Protein AF-A0AAE1GG78-F1 (afdb_monomer)

InterPro domains:
  IPR002937 Amine oxidase [PF01593] (2-72)
  IPR036188 FAD/NAD(P)-binding domain superfamily [G3DSA:3.50.50.60] (20-70)

Foldseek 3Di:
DDDPVPNDQWCPDQDPVSVVVVLLQLVVLQDADADPVRQRDGGDAAQSSQNPRGSDPVRRVVRVVVVVVVVCVSPVVVPD

Organism: Petrolisthes cinctipes (NCBI:txid88211)

pLDDT: mean 85.46, std 8.85, range [57.44, 95.5]

Secondary structure (DSSP, 8-state):
---TTTSSS---S--HHHHHTTTTS-GGGGPPEE-TTS-EEE---SGGG-SS-TTSHHHHHHHHHHHHHHHHHH-GGG--

Structure (mmCIF, N/CA/C/O backbone):
data_AF-A0AAE1GG78-F1
#
_entry.id   AF-A0AAE1GG78-F1
#
loop_
_atom_site.group_PDB
_atom_site.id
_atom_site.type_symbol
_atom_site.label_atom_id
_atom_site.label_alt_id
_atom_site.label_comp_id
_atom_site.label_asym_id
_atom_site.label_entity_id
_atom_site.label_seq_id
_atom_site.pdbx_PDB_ins_code
_atom_site.Cartn_x
_atom_site.Cartn_y
_atom_site.Cartn_z
_atom_site.occupancy
_atom_site.B_iso_or_equiv
_atom_site.auth_seq_id
_atom_site.auth_comp_id
_atom_site.auth_asym_id
_atom_site.auth_atom_id
_atom_site.pdbx_PDB_model_num
ATOM 1 N N . MET A 1 1 ? 1.776 -23.574 -17.250 1.00 57.44 1 MET A N 1
ATOM 2 C CA . MET A 1 1 ? 0.640 -23.198 -16.377 1.00 57.44 1 MET A CA 1
ATOM 3 C C . MET A 1 1 ? 1.072 -22.008 -15.535 1.00 57.44 1 MET A C 1
ATOM 5 O O . MET A 1 1 ? 2.166 -22.057 -14.990 1.00 57.44 1 MET A O 1
ATOM 9 N N . ALA A 1 2 ? 0.292 -20.927 -15.497 1.00 82.00 2 ALA A N 1
ATOM 10 C CA . ALA A 1 2 ? 0.628 -19.728 -14.723 1.00 82.00 2 ALA A CA 1
ATOM 11 C C . ALA A 1 2 ? 0.195 -19.880 -13.253 1.00 82.00 2 ALA A C 1
ATOM 13 O O . ALA A 1 2 ? -0.815 -20.529 -12.984 1.00 82.00 2 ALA A O 1
ATOM 14 N N . ASN A 1 3 ? 0.937 -19.282 -12.313 1.00 83.88 3 ASN A N 1
ATOM 15 C CA . ASN A 1 3 ? 0.576 -19.293 -10.892 1.00 83.88 3 ASN A CA 1
ATOM 16 C C . ASN A 1 3 ? -0.635 -18.363 -10.644 1.00 83.88 3 ASN A C 1
ATOM 18 O O . ASN A 1 3 ? -0.513 -17.151 -10.859 1.00 83.88 3 ASN A O 1
ATOM 22 N N . PRO A 1 4 ? -1.790 -18.884 -10.181 1.00 89.19 4 PRO A N 1
ATOM 23 C CA . PRO A 1 4 ? -2.995 -18.078 -9.984 1.00 89.19 4 PRO A CA 1
ATOM 24 C C . PRO A 1 4 ? -2.870 -17.051 -8.849 1.00 89.19 4 PRO A C 1
ATOM 26 O O . PRO A 1 4 ? -3.619 -16.074 -8.850 1.00 89.19 4 PRO A O 1
ATOM 29 N N . TRP A 1 5 ? -1.931 -17.249 -7.919 1.00 84.69 5 TRP A N 1
ATOM 30 C CA . TRP A 1 5 ? -1.752 -16.416 -6.726 1.00 84.69 5 TRP A CA 1
ATOM 31 C C . TRP A 1 5 ? -0.833 -15.217 -6.946 1.00 84.69 5 TRP A C 1
ATOM 33 O O . TRP A 1 5 ? -0.967 -14.220 -6.247 1.00 84.69 5 TRP A O 1
ATOM 43 N N . THR A 1 6 ? 0.087 -15.296 -7.910 1.00 77.69 6 THR A N 1
ATOM 44 C CA . THR A 1 6 ? 1.038 -14.209 -8.191 1.00 77.69 6 THR A CA 1
ATOM 45 C C . THR A 1 6 ? 0.737 -13.493 -9.502 1.00 77.69 6 THR A C 1
ATOM 47 O O . THR A 1 6 ? 1.070 -12.321 -9.635 1.00 77.69 6 THR A O 1
ATOM 50 N N . ARG A 1 7 ? 0.088 -14.169 -10.471 1.00 80.88 7 ARG A N 1
ATOM 51 C CA . ARG A 1 7 ? -0.297 -13.628 -11.796 1.00 80.88 7 ARG A CA 1
ATOM 52 C C . ARG A 1 7 ? 0.830 -12.872 -12.530 1.00 80.88 7 ARG A C 1
ATOM 54 O O . ARG A 1 7 ? 0.564 -12.062 -13.412 1.00 80.88 7 ARG A O 1
ATOM 61 N N . GLY A 1 8 ? 2.080 -13.162 -12.178 1.00 80.6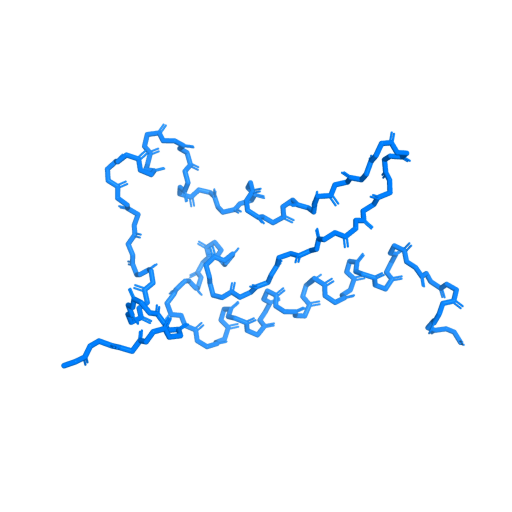9 8 GLY A N 1
ATOM 62 C CA . GLY A 1 8 ? 3.272 -12.408 -12.547 1.00 80.69 8 GLY A CA 1
ATOM 63 C C . GLY A 1 8 ? 4.423 -12.719 -11.587 1.00 80.69 8 GLY A C 1
ATOM 64 O O . GLY A 1 8 ? 4.259 -13.505 -10.648 1.00 80.69 8 GLY A O 1
ATOM 65 N N . SER A 1 9 ? 5.592 -12.144 -11.860 1.00 74.25 9 SER A N 1
ATOM 66 C CA . SER A 1 9 ? 6.783 -12.250 -11.011 1.00 74.25 9 SER A CA 1
ATOM 67 C C . SER A 1 9 ? 6.884 -11.054 -10.065 1.00 74.25 9 SER A C 1
ATOM 69 O O . SER A 1 9 ? 6.696 -11.215 -8.867 1.00 74.25 9 SER A O 1
ATOM 71 N N . TYR A 1 10 ? 7.115 -9.860 -10.610 1.00 63.72 10 TYR A N 1
ATOM 72 C CA . TYR A 1 10 ? 7.241 -8.603 -9.870 1.00 63.72 10 TYR A CA 1
ATOM 73 C C . TYR A 1 10 ? 6.790 -7.436 -10.744 1.00 63.72 10 TYR A C 1
ATOM 75 O O . TYR A 1 10 ? 6.864 -7.510 -11.973 1.00 63.72 10 TYR A O 1
ATOM 83 N N . ASN A 1 11 ? 6.380 -6.330 -10.124 1.00 61.19 11 ASN A N 1
ATOM 84 C CA . ASN A 1 11 ? 6.068 -5.101 -10.851 1.00 61.19 11 ASN A CA 1
ATOM 85 C C . ASN A 1 11 ? 7.323 -4.219 -10.924 1.00 61.19 11 ASN A C 1
ATOM 87 O O . ASN A 1 11 ? 7.396 -3.134 -10.353 1.00 61.19 11 ASN A O 1
ATOM 91 N N . SER A 1 12 ? 8.349 -4.729 -11.613 1.00 61.56 12 SER A N 1
ATOM 92 C CA . SER A 1 12 ? 9.663 -4.083 -11.770 1.00 61.56 12 SER A CA 1
ATOM 93 C C . SER A 1 12 ? 9.648 -2.876 -12.716 1.00 61.56 12 SER A C 1
ATOM 95 O O . SER A 1 12 ? 10.700 -2.336 -13.044 1.00 61.56 12 SER A O 1
ATOM 97 N N . PHE A 1 13 ? 8.479 -2.476 -13.214 1.00 70.38 13 PHE A N 1
ATOM 98 C CA . PHE A 1 13 ? 8.340 -1.403 -14.187 1.00 70.38 13 PHE A CA 1
ATOM 99 C C . PHE A 1 13 ? 7.020 -0.653 -13.998 1.00 70.38 13 PHE A C 1
ATOM 101 O O . PHE A 1 13 ? 6.044 -1.160 -13.450 1.00 70.38 13 PHE A O 1
ATOM 108 N N . VAL A 1 14 ? 6.990 0.595 -14.456 1.00 81.25 14 VAL A N 1
ATOM 109 C CA . VAL A 1 14 ? 5.756 1.368 -14.619 1.00 81.25 14 VAL A CA 1
ATOM 110 C C . VAL A 1 14 ? 5.422 1.334 -16.105 1.00 81.25 14 VAL A C 1
ATOM 112 O O . VAL A 1 14 ? 6.270 1.659 -16.933 1.00 81.25 14 VAL A O 1
ATOM 115 N N . THR A 1 15 ? 4.211 0.903 -16.459 1.00 87.19 15 THR A N 1
ATOM 116 C CA . THR A 1 15 ? 3.753 0.931 -17.855 1.00 87.19 15 THR A CA 1
ATOM 117 C C . THR A 1 15 ? 3.610 2.372 -18.343 1.00 87.19 15 THR A C 1
ATOM 119 O O . THR A 1 15 ? 3.449 3.289 -17.541 1.00 87.19 15 THR A O 1
ATOM 122 N N . VAL A 1 16 ? 3.600 2.585 -19.661 1.00 90.81 16 VAL A N 1
ATOM 123 C CA . VAL A 1 16 ? 3.388 3.922 -20.251 1.00 90.81 16 VAL A CA 1
ATOM 124 C C . VAL A 1 16 ? 2.094 4.565 -19.739 1.00 90.81 16 VAL A C 1
ATOM 126 O O . VAL A 1 16 ? 2.087 5.732 -19.359 1.00 90.81 16 VAL A O 1
ATOM 129 N N . GLU A 1 17 ? 1.009 3.796 -19.660 1.00 89.62 17 GLU A N 1
ATOM 130 C CA . GLU A 1 17 ? -0.265 4.288 -19.122 1.00 89.62 17 GLU A CA 1
ATOM 131 C C . GLU A 1 17 ? -0.211 4.527 -17.609 1.00 89.62 17 GLU A C 1
ATOM 133 O O . GLU A 1 17 ? -0.768 5.505 -17.115 1.00 89.62 17 GLU A O 1
ATOM 138 N N . GLY A 1 18 ? 0.514 3.688 -16.863 1.00 86.44 18 GLY A N 1
ATOM 139 C CA . GLY A 1 18 ? 0.743 3.912 -15.438 1.00 86.44 18 GLY A CA 1
ATOM 140 C C . GLY A 1 18 ? 1.528 5.196 -15.164 1.00 86.44 18 GLY A C 1
ATOM 141 O O . GLY A 1 18 ? 1.227 5.904 -14.206 1.00 86.44 18 GLY A O 1
ATOM 142 N N . ASP A 1 19 ? 2.494 5.532 -16.019 1.00 88.12 19 ASP A N 1
ATOM 143 C CA . ASP A 1 19 ? 3.253 6.780 -15.921 1.00 88.12 19 ASP A CA 1
ATOM 144 C C . ASP A 1 19 ? 2.362 7.996 -16.194 1.00 88.12 19 ASP A C 1
ATOM 146 O O . ASP A 1 19 ? 2.335 8.932 -15.396 1.00 88.12 19 ASP A O 1
ATOM 150 N N . LYS A 1 20 ? 1.539 7.940 -17.251 1.00 90.81 20 LYS A N 1
ATOM 151 C CA . LYS A 1 20 ? 0.527 8.972 -17.545 1.00 90.81 20 LYS A CA 1
ATOM 152 C C . LYS A 1 20 ? -0.467 9.163 -16.397 1.00 90.81 20 LYS A C 1
ATOM 154 O O . LYS A 1 20 ? -0.900 10.282 -16.142 1.00 90.81 20 LYS A O 1
ATOM 159 N N . ALA A 1 21 ? -0.800 8.090 -15.681 1.00 86.81 21 ALA A N 1
ATOM 160 C CA . ALA A 1 21 ? -1.652 8.124 -14.494 1.00 86.81 21 ALA A CA 1
ATOM 161 C C . ALA A 1 21 ? -0.923 8.592 -13.212 1.00 86.81 21 ALA A C 1
ATOM 163 O O . ALA A 1 21 ? -1.514 8.591 -12.132 1.00 86.81 21 ALA A O 1
ATOM 164 N N . GLY A 1 22 ? 0.356 8.974 -13.298 1.00 86.12 22 GLY A N 1
ATOM 165 C CA . GLY A 1 22 ? 1.144 9.466 -12.167 1.00 86.12 22 GLY A CA 1
ATOM 166 C C . GLY A 1 22 ? 1.624 8.376 -11.203 1.00 86.12 22 GLY A C 1
ATOM 167 O O . GLY A 1 22 ? 2.065 8.690 -10.097 1.00 86.12 22 GLY A O 1
ATOM 168 N N . LEU A 1 23 ? 1.583 7.097 -11.599 1.00 83.69 23 LEU A N 1
ATOM 169 C CA . LEU A 1 23 ? 1.915 5.954 -10.736 1.00 83.69 23 LEU A CA 1
ATOM 170 C C . LEU A 1 23 ? 3.418 5.722 -10.547 1.00 83.69 23 LEU A C 1
ATOM 172 O O . LEU A 1 23 ? 3.794 4.755 -9.881 1.00 83.69 23 LEU A O 1
ATOM 176 N N . ARG A 1 24 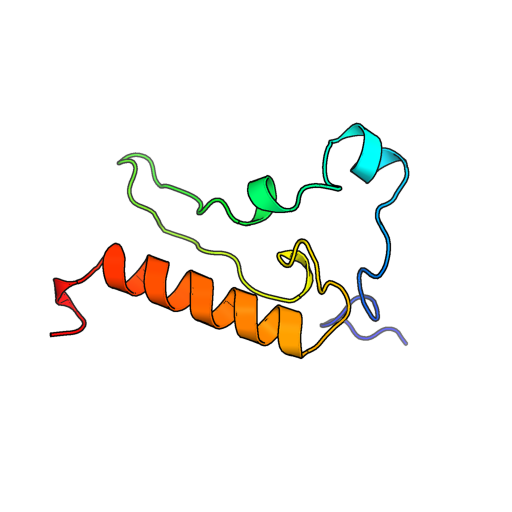? 4.284 6.595 -11.082 1.00 82.38 24 ARG A N 1
ATOM 177 C CA . ARG A 1 24 ? 5.684 6.684 -10.628 1.00 82.38 24 ARG A CA 1
ATOM 178 C C . ARG A 1 24 ? 5.758 7.022 -9.146 1.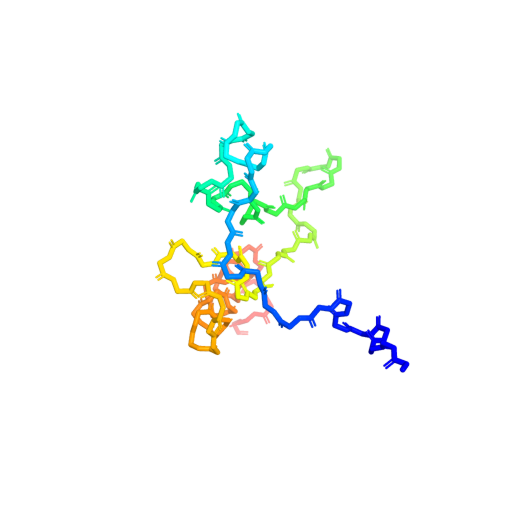00 82.38 24 ARG A C 1
ATOM 180 O O . ARG A 1 24 ? 6.627 6.518 -8.446 1.00 82.38 24 ARG A O 1
ATOM 187 N N . ASN A 1 25 ? 4.820 7.834 -8.670 1.00 86.38 25 ASN A N 1
ATOM 188 C CA . ASN A 1 25 ? 4.594 8.006 -7.251 1.00 86.38 25 ASN A CA 1
ATOM 189 C C . ASN A 1 25 ? 3.581 6.952 -6.784 1.00 86.38 25 ASN A C 1
ATOM 191 O O . ASN A 1 25 ? 2.425 6.971 -7.203 1.00 86.38 25 ASN A O 1
ATOM 195 N N . ARG A 1 26 ? 3.997 6.041 -5.902 1.00 84.31 26 ARG A N 1
ATOM 196 C CA . ARG A 1 26 ? 3.150 4.994 -5.310 1.00 84.31 26 ARG A CA 1
ATOM 197 C C . ARG A 1 26 ? 2.295 5.504 -4.152 1.00 84.31 26 ARG A C 1
ATOM 199 O O . ARG A 1 26 ? 1.414 4.780 -3.694 1.00 84.31 26 ARG A O 1
ATOM 206 N N . ASN A 1 27 ? 2.463 6.757 -3.713 1.00 84.75 27 ASN A N 1
ATOM 207 C CA . ASN A 1 27 ? 1.663 7.361 -2.640 1.00 84.75 27 ASN A CA 1
ATOM 208 C C . ASN A 1 27 ? 0.143 7.181 -2.806 1.00 84.75 27 ASN A C 1
ATOM 210 O O . ASN A 1 27 ? -0.504 6.926 -1.787 1.00 84.75 27 ASN A O 1
ATOM 214 N N . PRO A 1 28 ? -0.458 7.266 -4.015 1.00 86.19 28 PRO A N 1
ATOM 215 C CA . PRO A 1 28 ? -1.882 6.997 -4.198 1.00 86.19 28 PRO A C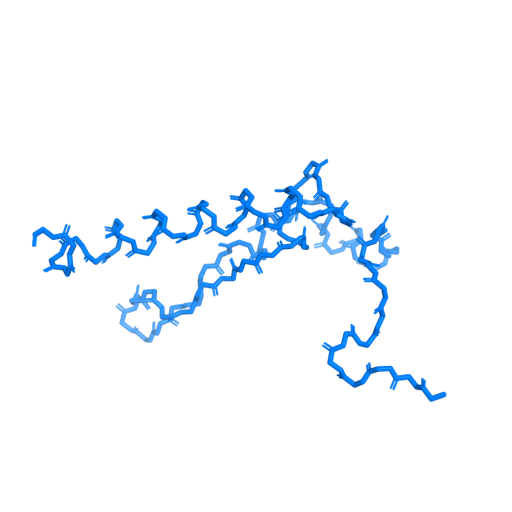A 1
ATOM 216 C C . PRO A 1 28 ? -2.300 5.591 -3.743 1.00 86.19 28 PRO A C 1
ATOM 218 O O . PRO A 1 28 ? -3.362 5.456 -3.144 1.00 86.19 28 PRO A O 1
ATOM 221 N N . LEU A 1 29 ? -1.449 4.576 -3.944 1.00 85.69 29 LEU A N 1
ATOM 222 C CA . LEU A 1 29 ? -1.693 3.189 -3.522 1.00 85.69 29 LEU A CA 1
ATOM 223 C C . LEU A 1 29 ? -1.575 3.008 -2.003 1.00 85.69 29 LEU A C 1
ATOM 225 O O . LEU A 1 29 ? -2.169 2.100 -1.436 1.00 85.69 29 LEU A O 1
ATOM 229 N N . THR A 1 30 ? -0.844 3.893 -1.320 1.00 87.44 30 THR A N 1
ATOM 230 C CA . THR A 1 30 ? -0.688 3.842 0.145 1.00 87.44 30 THR A CA 1
ATOM 231 C C . THR A 1 30 ? -1.887 4.406 0.912 1.00 87.44 30 THR A C 1
ATOM 233 O O . THR A 1 30 ? -1.886 4.387 2.147 1.00 87.44 30 THR A O 1
ATOM 236 N N . ARG A 1 31 ? -2.883 4.970 0.213 1.00 90.12 31 ARG A N 1
ATOM 237 C CA . ARG A 1 31 ? -4.057 5.588 0.838 1.00 90.12 31 ARG A CA 1
ATOM 238 C C . ARG A 1 31 ? -5.032 4.496 1.293 1.00 90.12 31 ARG A C 1
ATOM 240 O O . ARG A 1 31 ? -5.461 3.695 0.463 1.00 90.12 31 ARG A O 1
ATOM 247 N N . PRO A 1 32 ? -5.408 4.456 2.581 1.00 92.56 32 PRO A N 1
ATOM 248 C CA . PRO A 1 32 ? -6.379 3.485 3.057 1.00 92.56 32 PRO A CA 1
ATOM 249 C C . PRO A 1 32 ? -7.771 3.791 2.497 1.00 92.56 32 PRO A C 1
ATOM 251 O O . PRO A 1 32 ? -8.132 4.959 2.331 1.00 92.56 32 PRO A O 1
ATOM 254 N N . LEU A 1 33 ? -8.576 2.752 2.263 1.00 93.81 33 LEU A N 1
ATOM 255 C CA . LEU A 1 33 ? -9.994 2.949 1.967 1.00 93.81 33 LEU A CA 1
ATOM 256 C C . LEU A 1 33 ? -10.742 3.281 3.254 1.00 93.81 33 LEU A C 1
ATOM 258 O O . LEU A 1 33 ? -10.528 2.658 4.301 1.00 93.81 33 LEU A O 1
ATOM 262 N N . VAL A 1 34 ? -11.638 4.257 3.156 1.00 94.75 34 VAL A N 1
ATOM 263 C CA . VAL A 1 34 ? -12.492 4.712 4.254 1.00 94.75 34 VAL A CA 1
ATOM 264 C C . VAL A 1 34 ? -13.938 4.284 4.026 1.00 94.75 34 VAL A C 1
ATOM 266 O O . VAL A 1 34 ? -14.375 4.138 2.886 1.00 94.75 34 VAL A O 1
ATOM 269 N N . ASN A 1 35 ? -14.689 4.074 5.107 1.00 93.25 35 ASN A N 1
ATOM 270 C CA . ASN A 1 35 ? -16.138 3.883 5.028 1.00 93.25 35 ASN A CA 1
ATOM 271 C C . ASN A 1 35 ? -16.891 5.227 4.952 1.00 93.25 35 ASN A C 1
ATOM 273 O O . ASN A 1 35 ? -16.287 6.300 4.979 1.00 93.25 35 ASN A O 1
ATOM 277 N N . SER A 1 36 ? -18.227 5.168 4.922 1.00 95.50 36 SER A N 1
ATOM 278 C CA . SER A 1 36 ? -19.112 6.345 4.932 1.00 95.50 36 SER A CA 1
ATOM 279 C C . SER A 1 36 ? -18.850 7.309 6.096 1.00 95.50 36 SER A C 1
ATOM 281 O O . SER A 1 36 ? -19.059 8.509 5.958 1.00 95.50 36 SER A O 1
ATOM 283 N N . ASN A 1 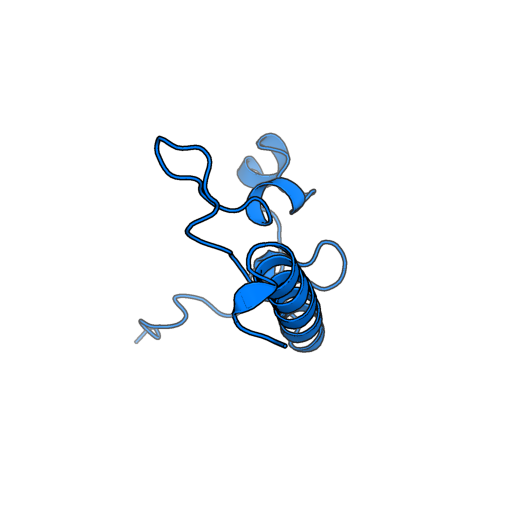37 ? -18.343 6.800 7.221 1.00 93.81 37 ASN A N 1
ATOM 284 C CA . ASN A 1 37 ? -18.067 7.566 8.436 1.00 93.81 37 ASN A CA 1
ATOM 285 C C . ASN A 1 37 ? -16.609 8.051 8.506 1.00 93.81 37 ASN A C 1
ATOM 287 O O . ASN A 1 37 ? -16.126 8.373 9.588 1.00 93.81 37 ASN A O 1
ATOM 291 N N . GLN A 1 38 ? -15.879 8.045 7.383 1.00 90.88 38 GLN A N 1
ATOM 292 C CA . GLN A 1 38 ? -14.461 8.426 7.292 1.00 90.88 38 GLN A CA 1
ATOM 293 C C . GLN A 1 38 ? -13.506 7.557 8.132 1.00 90.88 38 GLN A C 1
ATOM 295 O O . GLN A 1 38 ? -12.331 7.888 8.303 1.00 90.88 38 GLN A O 1
ATOM 300 N N . LYS A 1 39 ? -13.965 6.401 8.626 1.00 90.12 39 LYS A N 1
ATOM 301 C CA . LYS A 1 39 ? -13.103 5.449 9.328 1.00 90.12 39 LYS A CA 1
ATOM 302 C C . LYS A 1 39 ? -12.278 4.675 8.306 1.00 90.12 39 LYS A C 1
ATOM 304 O O . LYS A 1 39 ? -12.841 4.092 7.383 1.00 90.12 39 LYS A O 1
ATOM 309 N N . LYS A 1 40 ? -10.958 4.625 8.498 1.00 91.19 40 LYS A N 1
ATOM 310 C CA . LYS A 1 40 ? -10.036 3.785 7.715 1.00 91.19 40 LYS A CA 1
ATOM 311 C C . LYS A 1 40 ? -10.352 2.307 7.972 1.00 91.19 40 LYS A C 1
ATOM 313 O O . LYS A 1 40 ? -10.319 1.869 9.121 1.00 91.19 40 LYS A O 1
ATOM 318 N N . MET A 1 41 ? -10.686 1.566 6.917 1.00 91.31 41 MET A N 1
ATOM 319 C CA . MET A 1 41 ? -11.136 0.168 6.988 1.00 91.31 41 MET A CA 1
ATOM 320 C C . MET A 1 41 ? -10.170 -0.808 6.323 1.00 91.31 41 MET A C 1
ATOM 322 O O . MET A 1 41 ? -10.028 -1.930 6.795 1.00 91.31 41 MET A O 1
ATOM 326 N N . LEU A 1 42 ? -9.523 -0.393 5.232 1.00 92.81 42 LEU A N 1
ATOM 327 C CA . LEU A 1 42 ? -8.621 -1.242 4.462 1.00 92.81 42 LEU A CA 1
ATOM 328 C C . LEU A 1 42 ? -7.312 -0.507 4.215 1.00 92.81 42 LEU A C 1
ATOM 330 O O . LEU A 1 42 ? -7.313 0.603 3.687 1.00 92.81 42 LEU A O 1
ATOM 334 N N . TYR A 1 43 ? -6.216 -1.153 4.587 1.00 94.06 43 TYR A N 1
ATOM 335 C CA . TYR A 1 43 ? -4.858 -0.699 4.331 1.00 94.06 43 TYR A CA 1
ATOM 336 C C . TYR A 1 43 ? -4.21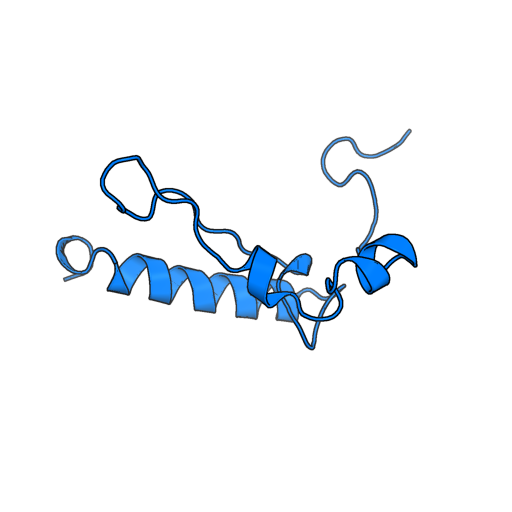6 -1.626 3.305 1.00 94.06 43 TYR A C 1
ATOM 338 O O . TYR A 1 43 ? -4.583 -2.794 3.185 1.00 94.06 43 TYR A O 1
ATOM 346 N N . TRP A 1 44 ? -3.249 -1.090 2.578 1.00 93.81 44 TRP A N 1
ATOM 347 C CA . TRP A 1 44 ? -2.516 -1.795 1.537 1.00 93.81 44 TRP A CA 1
ATOM 348 C C . TRP A 1 44 ? -1.058 -1.871 1.961 1.00 93.81 44 TRP A C 1
ATOM 350 O O . TRP A 1 44 ? -0.534 -0.874 2.449 1.00 93.81 44 TRP A O 1
ATOM 360 N N . ALA A 1 45 ? -0.411 -3.014 1.757 1.00 93.12 45 ALA A N 1
ATOM 361 C CA . ALA A 1 45 ? 1.015 -3.221 1.991 1.00 93.12 45 ALA A CA 1
ATOM 362 C C . ALA A 1 45 ? 1.594 -4.113 0.887 1.00 93.12 45 ALA A C 1
ATOM 364 O O . ALA A 1 45 ? 0.845 -4.738 0.132 1.00 93.12 45 ALA A O 1
ATOM 365 N N . GLY A 1 46 ? 2.919 -4.178 0.810 1.00 90.31 46 GLY A N 1
ATOM 366 C CA . GLY A 1 46 ? 3.634 -5.019 -0.136 1.00 90.31 46 GLY A CA 1
ATOM 367 C C . GLY A 1 46 ? 4.505 -4.222 -1.096 1.00 90.31 46 GLY A C 1
ATOM 368 O O . GLY A 1 46 ? 4.421 -3.001 -1.210 1.00 90.31 46 GLY A O 1
ATOM 369 N N . GLU A 1 47 ? 5.336 -4.963 -1.814 1.00 88.81 47 GLU A N 1
ATOM 370 C CA . GLU A 1 47 ? 6.390 -4.480 -2.709 1.00 88.81 47 GLU A CA 1
ATOM 371 C C . GLU A 1 47 ? 5.949 -3.330 -3.639 1.00 88.81 47 GLU A C 1
ATOM 373 O O . GLU A 1 47 ? 6.659 -2.336 -3.785 1.00 88.81 47 GLU A O 1
ATOM 378 N N . HIS A 1 48 ? 4.729 -3.392 -4.179 1.00 85.62 48 HIS A N 1
ATOM 379 C CA . HIS A 1 48 ? 4.202 -2.392 -5.117 1.00 85.62 48 HIS A CA 1
ATOM 380 C C . HIS A 1 48 ? 3.921 -1.012 -4.504 1.00 85.62 48 HIS A C 1
ATOM 382 O O . HIS A 1 48 ? 3.659 -0.055 -5.236 1.00 85.62 48 HIS A O 1
ATOM 388 N N . LEU A 1 49 ? 3.939 -0.896 -3.177 1.00 87.62 49 LEU A N 1
ATOM 389 C CA . LEU A 1 49 ? 3.749 0.370 -2.474 1.00 87.62 49 LEU A CA 1
ATOM 390 C C . LEU A 1 49 ? 5.066 1.085 -2.173 1.00 87.62 49 LEU A C 1
ATOM 392 O O . LEU A 1 49 ? 5.040 2.239 -1.741 1.00 87.62 49 LEU A O 1
ATOM 396 N N . SER A 1 50 ? 6.206 0.432 -2.403 1.00 85.62 50 SER A N 1
ATOM 397 C CA . SER A 1 50 ? 7.508 1.048 -2.194 1.00 85.62 50 SER A CA 1
ATOM 398 C C . SER A 1 50 ? 7.844 2.000 -3.345 1.00 85.62 50 SER A C 1
ATOM 400 O O . SER A 1 50 ? 7.839 1.618 -4.515 1.00 85.62 50 SER A O 1
ATOM 402 N N . ASN A 1 51 ? 8.158 3.256 -3.017 1.00 83.38 51 ASN A N 1
ATOM 403 C CA . ASN A 1 51 ? 8.588 4.255 -4.005 1.00 83.38 51 ASN A CA 1
ATOM 404 C C . ASN A 1 51 ? 10.029 4.028 -4.486 1.00 83.38 51 ASN A C 1
ATOM 406 O O . ASN A 1 51 ? 10.375 4.431 -5.592 1.00 83.38 51 ASN A O 1
ATOM 410 N N . THR A 1 52 ? 10.875 3.416 -3.657 1.00 82.88 52 THR A N 1
ATOM 411 C CA . THR A 1 52 ? 12.325 3.302 -3.887 1.00 82.88 52 THR A CA 1
ATOM 412 C C . THR A 1 52 ? 12.797 1.861 -4.061 1.00 82.88 52 THR A C 1
ATOM 414 O O . THR A 1 52 ? 13.876 1.639 -4.604 1.00 82.88 52 THR A O 1
ATOM 417 N N . ARG A 1 53 ? 12.009 0.881 -3.603 1.00 78.94 53 ARG A N 1
ATOM 418 C CA . ARG A 1 53 ? 12.369 -0.545 -3.532 1.00 78.94 53 ARG A CA 1
ATOM 419 C C . ARG A 1 53 ? 11.203 -1.422 -4.005 1.00 78.94 53 ARG A C 1
ATOM 421 O O . ARG A 1 53 ? 10.702 -2.266 -3.273 1.00 78.94 53 ARG A O 1
ATOM 428 N N . TYR A 1 54 ? 10.705 -1.166 -5.211 1.00 79.88 54 TYR A N 1
ATOM 429 C CA . TYR A 1 54 ? 9.750 -2.064 -5.865 1.00 79.88 54 TYR A CA 1
ATOM 430 C C . TYR A 1 54 ? 10.500 -3.262 -6.472 1.00 79.88 54 TYR A C 1
ATOM 432 O O . TYR A 1 54 ? 11.691 -3.208 -6.763 1.00 79.88 54 TYR A O 1
ATOM 440 N N . GLY A 1 55 ? 9.800 -4.367 -6.653 1.00 78.50 55 GLY A N 1
ATOM 441 C CA . GLY A 1 55 ? 10.312 -5.683 -7.028 1.00 78.50 55 GLY A CA 1
ATOM 442 C C . GLY A 1 55 ? 11.131 -6.413 -5.958 1.00 78.50 55 GLY A C 1
ATOM 443 O O . GLY A 1 55 ? 11.703 -7.452 -6.275 1.00 78.50 55 GLY A O 1
ATOM 444 N N . THR A 1 56 ? 11.229 -5.897 -4.725 1.00 84.19 56 THR A N 1
ATOM 445 C CA . THR A 1 56 ? 12.118 -6.454 -3.697 1.00 84.19 56 THR A CA 1
ATOM 446 C C . THR A 1 56 ? 11.398 -6.876 -2.414 1.00 84.19 56 THR A C 1
ATOM 448 O O . THR A 1 56 ? 10.324 -6.381 -2.063 1.00 84.19 56 THR A O 1
ATOM 451 N N . VAL A 1 57 ? 12.009 -7.824 -1.698 1.00 88.19 57 VAL A N 1
ATOM 452 C CA . VAL A 1 57 ? 11.493 -8.361 -0.428 1.00 88.19 57 VAL A CA 1
ATOM 453 C C . VAL A 1 57 ? 11.586 -7.326 0.693 1.00 88.19 57 VAL A C 1
ATOM 455 O O . VAL A 1 57 ? 10.643 -7.174 1.464 1.00 88.19 57 VAL A O 1
ATOM 458 N N . ASP A 1 58 ? 12.684 -6.576 0.765 1.00 90.06 58 ASP A N 1
ATOM 459 C CA . ASP A 1 58 ? 12.873 -5.505 1.748 1.00 90.06 58 ASP A CA 1
ATOM 460 C C . ASP A 1 58 ? 11.870 -4.362 1.542 1.00 90.06 58 ASP A C 1
ATOM 462 O O . ASP A 1 58 ? 11.289 -3.882 2.507 1.00 90.06 58 ASP A 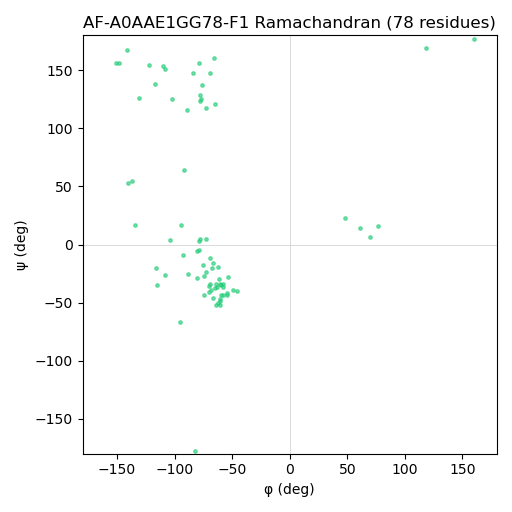O 1
ATOM 466 N N . GLY A 1 59 ? 11.527 -4.016 0.295 1.00 87.81 59 GLY A N 1
ATOM 467 C CA . GLY A 1 59 ? 10.445 -3.064 0.034 1.00 87.81 59 GLY A CA 1
ATOM 468 C C . GLY A 1 59 ? 9.071 -3.560 0.499 1.00 87.81 59 GLY A C 1
ATOM 469 O O . GLY A 1 59 ? 8.242 -2.772 0.963 1.00 87.81 59 GLY A O 1
ATOM 470 N N . ALA A 1 60 ? 8.812 -4.869 0.419 1.00 91.00 60 ALA A N 1
ATOM 471 C CA . ALA A 1 60 ? 7.600 -5.460 0.985 1.00 91.00 60 ALA A CA 1
ATOM 472 C C . ALA A 1 60 ? 7.593 -5.412 2.522 1.00 91.00 60 ALA A C 1
ATOM 474 O O . ALA A 1 60 ? 6.551 -5.130 3.114 1.00 91.00 60 ALA A O 1
ATOM 475 N N . MET A 1 61 ? 8.743 -5.646 3.159 1.00 93.62 61 MET A N 1
ATOM 476 C CA . MET A 1 61 ? 8.898 -5.547 4.611 1.00 93.62 61 MET A CA 1
ATOM 477 C C . MET A 1 61 ? 8.672 -4.111 5.102 1.00 93.62 61 MET A C 1
ATOM 479 O O . MET A 1 61 ? 7.802 -3.895 5.946 1.00 93.62 61 MET A O 1
ATOM 483 N N . ASP A 1 62 ? 9.362 -3.133 4.511 1.00 92.88 62 ASP A N 1
ATOM 484 C CA . ASP A 1 62 ? 9.277 -1.715 4.884 1.00 92.88 62 ASP A CA 1
ATOM 485 C C . ASP A 1 62 ? 7.843 -1.180 4.771 1.00 92.88 62 ASP A C 1
ATOM 487 O O . ASP A 1 62 ? 7.331 -0.466 5.643 1.00 92.88 62 ASP A O 1
ATOM 491 N N . THR A 1 63 ? 7.158 -1.537 3.680 1.00 93.25 63 THR A N 1
ATOM 492 C CA . THR A 1 63 ? 5.759 -1.142 3.478 1.00 93.25 63 THR A CA 1
ATOM 493 C C . THR A 1 63 ? 4.822 -1.858 4.446 1.00 93.25 63 THR A C 1
ATOM 495 O O . THR A 1 63 ? 3.856 -1.244 4.894 1.00 93.25 63 THR A O 1
ATOM 498 N N . GLY A 1 64 ? 5.100 -3.111 4.813 1.00 94.44 64 GLY A N 1
ATOM 499 C CA . GLY A 1 64 ? 4.368 -3.834 5.854 1.00 94.44 64 GLY A CA 1
ATOM 500 C C . GLY A 1 64 ? 4.465 -3.144 7.213 1.00 94.44 64 GLY A C 1
ATOM 501 O O . GLY A 1 64 ? 3.439 -2.822 7.813 1.00 94.44 64 GLY A O 1
ATOM 502 N N . GLU A 1 65 ? 5.684 -2.843 7.659 1.00 95.38 65 GLU A N 1
ATOM 503 C CA . GLU A 1 65 ? 5.940 -2.164 8.932 1.00 95.38 65 GLU A CA 1
ATOM 504 C C . GLU A 1 65 ? 5.287 -0.772 8.973 1.00 95.38 65 GLU A C 1
ATOM 506 O O . GLU A 1 65 ? 4.547 -0.444 9.903 1.00 95.38 65 GLU A O 1
ATOM 511 N N . THR A 1 66 ? 5.458 0.018 7.909 1.00 93.62 66 THR A N 1
ATOM 512 C CA . THR A 1 66 ? 4.848 1.353 7.793 1.00 93.62 66 THR A CA 1
ATOM 513 C C . THR A 1 66 ? 3.329 1.309 7.985 1.00 93.62 66 THR A C 1
ATOM 515 O O . THR A 1 66 ? 2.740 2.185 8.623 1.00 93.62 66 THR A O 1
ATOM 518 N N . GLN A 1 67 ? 2.659 0.309 7.412 1.00 93.19 67 GLN A N 1
ATOM 519 C CA . GLN A 1 67 ? 1.199 0.208 7.470 1.00 93.19 67 GLN A CA 1
ATOM 520 C C . GLN A 1 67 ? 0.725 -0.387 8.795 1.00 93.19 67 GLN A C 1
ATOM 522 O O . GLN A 1 67 ? -0.344 -0.004 9.269 1.00 93.19 67 GLN A O 1
ATOM 527 N N . ALA A 1 68 ? 1.537 -1.237 9.430 1.00 93.06 68 ALA A N 1
ATOM 528 C CA . ALA A 1 68 ? 1.293 -1.713 10.785 1.00 93.06 68 ALA A CA 1
ATOM 529 C C . ALA A 1 68 ? 1.261 -0.546 11.784 1.00 93.06 68 ALA A C 1
ATOM 531 O O . ALA A 1 68 ? 0.277 -0.406 12.511 1.00 93.06 68 ALA A O 1
ATOM 532 N N . TYR A 1 69 ? 2.244 0.362 11.750 1.00 93.19 69 TYR A N 1
ATOM 533 C CA . TYR A 1 69 ? 2.216 1.556 12.605 1.00 93.19 69 TYR A CA 1
ATOM 534 C C . TYR A 1 69 ? 0.981 2.426 12.339 1.00 93.19 69 TYR A C 1
ATOM 536 O O . TYR A 1 69 ? 0.273 2.799 13.270 1.00 93.19 69 TYR A O 1
ATOM 544 N N . ARG A 1 70 ? 0.617 2.653 11.067 1.00 91.25 70 ARG A N 1
ATOM 545 C CA . ARG A 1 70 ? -0.608 3.401 10.713 1.00 91.25 70 ARG A CA 1
ATOM 546 C C . ARG A 1 70 ? -1.899 2.741 11.210 1.00 91.25 70 ARG A C 1
ATOM 548 O O . ARG A 1 70 ? -2.900 3.439 11.405 1.00 91.25 70 ARG A O 1
ATOM 555 N N . LEU A 1 71 ? -1.919 1.415 11.336 1.00 90.94 71 LEU A N 1
ATOM 556 C CA . LEU A 1 71 ? -3.048 0.657 11.872 1.00 90.94 71 LEU A CA 1
ATOM 557 C C . LEU A 1 71 ? -3.135 0.812 13.398 1.00 90.94 71 LEU A C 1
ATOM 559 O O . LEU A 1 71 ? -4.233 1.029 13.921 1.00 90.94 71 LEU A O 1
ATOM 563 N N . ILE A 1 72 ? -1.989 0.728 14.082 1.00 91.12 72 ILE A N 1
ATOM 564 C CA . ILE A 1 72 ? -1.854 0.921 15.532 1.00 91.12 72 ILE A CA 1
ATOM 565 C C . ILE A 1 72 ? -2.267 2.347 15.908 1.00 91.12 72 ILE A C 1
ATOM 567 O O . ILE 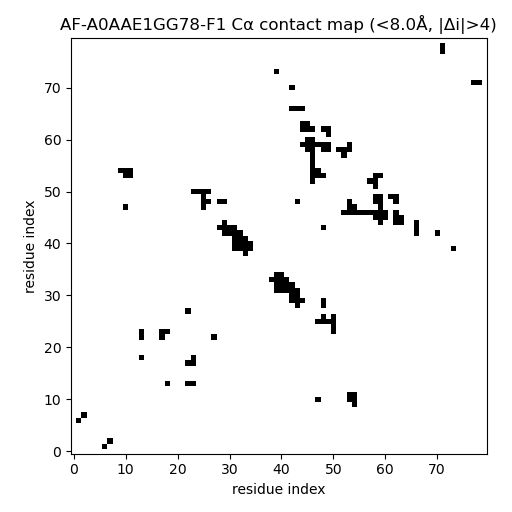A 1 72 ? -3.156 2.517 16.742 1.00 91.12 72 ILE A O 1
ATOM 571 N N . ASP A 1 73 ? -1.729 3.357 15.223 1.00 89.00 73 ASP A N 1
ATOM 572 C CA . ASP A 1 73 ? -2.045 4.774 15.448 1.00 89.00 73 ASP A CA 1
ATOM 573 C C . ASP A 1 73 ? -3.528 5.089 15.225 1.00 89.00 73 ASP A C 1
ATOM 575 O O . ASP A 1 73 ? -4.114 5.934 15.900 1.00 89.00 73 ASP A O 1
ATOM 579 N N . ALA A 1 74 ? -4.169 4.396 14.279 1.00 86.06 74 ALA A N 1
ATOM 580 C CA . ALA A 1 74 ? -5.600 4.538 14.037 1.00 86.06 74 ALA A CA 1
ATOM 581 C C . ALA A 1 74 ? -6.462 3.834 15.098 1.00 86.06 74 ALA A C 1
ATOM 583 O O . ALA A 1 74 ? -7.656 4.122 15.197 1.00 86.06 74 ALA A O 1
ATOM 584 N N . ASN A 1 75 ? -5.896 2.904 15.876 1.00 84.00 75 ASN A N 1
ATOM 585 C CA . ASN A 1 75 ? -6.631 2.105 16.853 1.00 84.00 75 ASN A CA 1
ATOM 586 C C . ASN A 1 75 ? -5.858 1.879 18.173 1.00 84.00 75 ASN A C 1
ATOM 588 O O . ASN A 1 75 ? -5.781 0.740 18.640 1.00 84.00 75 ASN A O 1
ATOM 592 N N . PRO A 1 76 ? -5.361 2.932 18.847 1.00 77.12 76 PRO A N 1
ATOM 593 C CA . PRO A 1 76 ? -4.444 2.808 19.988 1.00 77.12 76 PRO A CA 1
ATOM 594 C C . PRO A 1 76 ? -5.049 2.067 21.190 1.00 77.12 76 PRO A C 1
ATOM 596 O O . PRO A 1 76 ? -4.329 1.565 22.046 1.00 77.12 76 PRO A O 1
ATOM 599 N N . LYS A 1 77 ? -6.381 1.966 21.254 1.00 79.44 77 LYS A N 1
ATOM 600 C CA . LYS A 1 77 ? -7.117 1.247 22.304 1.00 79.44 77 LYS A CA 1
ATOM 601 C C . LYS A 1 77 ? -6.925 -0.276 22.309 1.00 79.44 77 LYS A C 1
ATOM 603 O O . LYS A 1 77 ? -7.317 -0.901 23.282 1.00 79.44 77 LYS A O 1
ATOM 608 N N . TYR A 1 78 ? -6.403 -0.871 21.234 1.00 72.62 78 TYR A N 1
ATOM 609 C CA . TYR A 1 78 ? -6.222 -2.327 21.122 1.00 72.62 78 TYR A CA 1
ATOM 610 C C . TYR A 1 78 ? -4.767 -2.783 21.312 1.00 72.62 78 TYR A C 1
ATOM 612 O O . TYR A 1 78 ? -4.488 -3.966 21.154 1.00 72.62 78 TYR A O 1
ATOM 620 N N . TRP A 1 79 ? -3.853 -1.859 21.623 1.00 65.19 79 TRP A N 1
ATOM 621 C CA . TRP A 1 79 ? -2.405 -2.112 21.650 1.00 65.19 79 TRP A CA 1
ATOM 622 C C . TRP A 1 79 ? -1.717 -1.542 22.904 1.00 65.19 79 TRP A C 1
ATOM 624 O O . TRP A 1 79 ? -0.502 -1.366 22.906 1.00 65.19 79 TRP A O 1
ATOM 634 N N . LYS A 1 80 ? -2.496 -1.223 23.947 1.00 57.84 80 LYS A N 1
ATOM 635 C CA . LYS A 1 80 ? -2.014 -0.828 25.278 1.00 57.84 80 LYS A CA 1
ATOM 636 C C . LYS A 1 80 ? -2.180 -1.966 26.271 1.00 57.84 80 LYS A C 1
ATOM 638 O O . LYS A 1 80 ? -3.201 -2.677 26.146 1.00 57.84 80 LYS A O 1
#

Mean predicted aligned error: 5.76 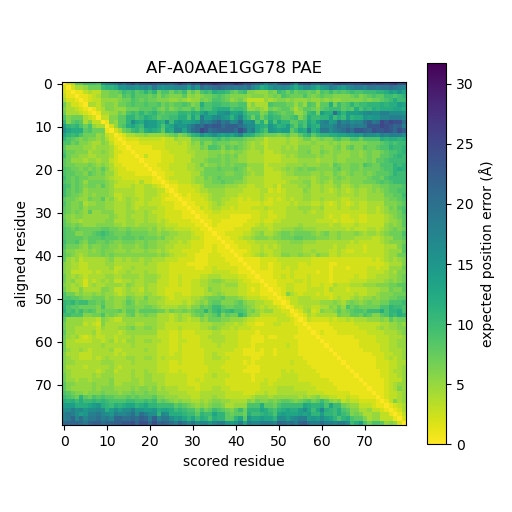Å

Radius of gyration: 14.89 Å; Cα contacts (8 Å, |Δi|>4): 88; chains: 1; bounding box: 32×33×46 Å

Sequence (80 aa):
MANPWTRGSYNSFVTVEGDKAGLRNRNPLTRPLVNSNQKKMLYWAGEHLSNTRYGTVDGAMDTGETQAYRLIDANPKYWK

Solvent-accessible surface area (backbone atoms only — not comparable to full-atom values): 4906 Å² total; per-residue (Å²): 136,82,59,87,89,63,78,66,91,64,69,76,67,76,51,75,68,40,47,77,69,50,53,75,53,21,66,76,63,58,55,55,46,56,50,97,82,70,46,78,76,44,79,55,66,28,23,82,48,28,74,87,34,47,59,37,69,65,20,21,49,55,31,38,54,56,44,49,52,56,50,44,72,74,43,57,88,80,76,116